Protein AF-A0A1F5HBF9-F1 (afdb_monomer)

Sequence (82 aa):
MAQPQTIKITDKITRSMEAYRKVRDEVLLHKNVDPDDEPISFLEYAKYALFNGTVQEKRDIILAFNKQLYIRNRSIVSSPSY

Organism: NCBI:txid1797737

Mean predicted aligned error: 8.14 Å

Foldseek 3Di:
DDDPQQQACDPVLVVLQVVVLVVVCVVCVVVVHHSVVPDDDSVNVLVCCCPPNDPVSVVVRVVRSVADWDADPNDIDRDPDD

Radius of gyration: 15.06 Å; Cα contacts (8 Å, |Δi|>4): 55; chains: 1; bounding box: 29×32×45 Å

Nearest PDB structures (foldseek):
  7xa3-assembly1_R  TM=3.324E-01  e=6.391E+00  Homo sapiens

Structure (mmCIF, N/CA/C/O backbone):
data_AF-A0A1F5HBF9-F1
#
_entry.id   AF-A0A1F5HBF9-F1
#
loop_
_atom_site.group_PDB
_atom_site.id
_atom_site.type_symbol
_atom_site.label_atom_id
_atom_site.label_alt_id
_atom_site.label_comp_id
_atom_site.label_asym_id
_atom_site.label_entity_id
_atom_site.label_seq_id
_atom_site.pdbx_PDB_ins_code
_atom_site.Cartn_x
_atom_site.Cartn_y
_atom_site.Cartn_z
_atom_site.occupancy
_atom_site.B_iso_or_equiv
_atom_site.auth_seq_id
_atom_site.auth_comp_id
_atom_site.auth_asym_id
_atom_site.auth_atom_id
_atom_site.pdbx_PDB_model_num
ATOM 1 N N . MET A 1 1 ? -2.048 -22.409 20.108 1.00 34.50 1 MET A N 1
ATOM 2 C CA . MET A 1 1 ? -2.994 -22.488 18.973 1.00 34.50 1 MET A CA 1
ATOM 3 C C . MET A 1 1 ? -2.913 -21.164 18.223 1.00 34.50 1 MET A C 1
ATOM 5 O O . MET A 1 1 ? -3.304 -20.148 18.780 1.00 34.50 1 MET A O 1
ATOM 9 N N . ALA A 1 2 ? -2.282 -21.129 17.046 1.00 43.72 2 ALA A N 1
ATOM 10 C CA . ALA A 1 2 ? -2.128 -19.899 16.269 1.00 43.72 2 ALA A CA 1
ATOM 11 C C . ALA A 1 2 ? -3.440 -19.615 15.521 1.00 43.72 2 ALA A C 1
ATOM 13 O O . ALA A 1 2 ? -3.807 -20.369 14.626 1.00 43.72 2 ALA A O 1
ATOM 14 N N . GLN A 1 3 ? -4.179 -18.573 15.913 1.00 47.81 3 GLN A N 1
ATOM 15 C CA . GLN A 1 3 ? -5.337 -18.117 15.139 1.00 47.81 3 GLN A CA 1
ATOM 16 C C . GLN A 1 3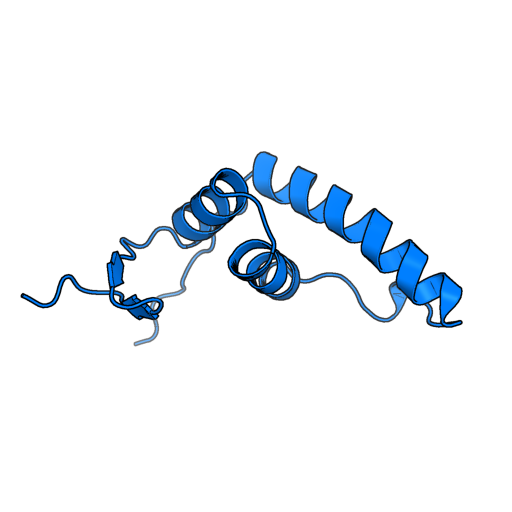 ? -4.860 -17.680 13.742 1.00 47.81 3 GLN A C 1
ATOM 18 O O . GLN A 1 3 ? -3.949 -16.847 13.673 1.00 47.81 3 GLN A O 1
ATOM 23 N N . PRO A 1 4 ? -5.451 -18.187 12.644 1.00 49.94 4 PRO A N 1
ATOM 24 C CA . PRO A 1 4 ? -5.146 -17.709 11.301 1.00 49.94 4 PRO A CA 1
ATOM 25 C C . PRO A 1 4 ? -5.544 -16.232 11.208 1.00 49.94 4 PRO A C 1
ATOM 27 O O . PRO A 1 4 ? -6.723 -15.878 11.166 1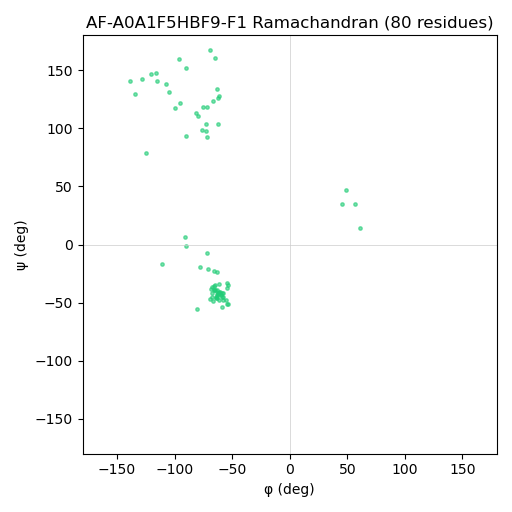.00 49.94 4 PRO A O 1
ATOM 30 N N . GLN A 1 5 ? -4.546 -15.348 11.248 1.00 60.09 5 GLN A N 1
ATOM 31 C CA . GLN A 1 5 ? -4.752 -13.907 11.139 1.00 60.09 5 GLN A CA 1
ATOM 32 C C . GLN A 1 5 ? -5.126 -13.601 9.691 1.00 60.09 5 GLN A C 1
ATOM 34 O O . GLN A 1 5 ? -4.263 -13.452 8.831 1.00 60.09 5 GLN A O 1
ATOM 39 N N . THR A 1 6 ? -6.427 -13.582 9.411 1.00 67.44 6 THR A N 1
ATOM 40 C CA . THR A 1 6 ? -6.937 -13.333 8.063 1.00 67.44 6 THR A CA 1
ATOM 41 C C . THR A 1 6 ? -6.811 -11.838 7.786 1.00 67.44 6 THR A C 1
ATOM 43 O O . THR A 1 6 ? -7.626 -11.045 8.259 1.00 67.44 6 THR A O 1
ATOM 46 N N . ILE A 1 7 ? -5.750 -11.446 7.079 1.00 77.50 7 ILE A N 1
ATOM 47 C CA . ILE A 1 7 ? -5.556 -10.071 6.611 1.00 77.50 7 ILE A CA 1
ATOM 48 C C . ILE A 1 7 ? -6.646 -9.781 5.580 1.00 77.50 7 ILE A C 1
ATOM 50 O O . ILE A 1 7 ? -6.773 -10.493 4.583 1.00 77.50 7 ILE A O 1
ATOM 54 N N . LYS A 1 8 ? -7.438 -8.734 5.812 1.00 84.50 8 LYS A N 1
ATOM 55 C CA . LYS A 1 8 ? -8.464 -8.284 4.869 1.00 84.50 8 LYS A CA 1
ATOM 56 C C . LYS A 1 8 ? -7.863 -7.259 3.917 1.00 84.50 8 LYS A C 1
ATOM 58 O O . LYS A 1 8 ? -7.837 -6.066 4.214 1.00 84.50 8 LYS A O 1
ATOM 63 N N . ILE A 1 9 ? -7.382 -7.733 2.772 1.00 85.31 9 ILE A N 1
ATOM 64 C CA . ILE A 1 9 ? -6.941 -6.861 1.682 1.00 85.31 9 ILE A CA 1
ATOM 65 C C . ILE A 1 9 ? -8.190 -6.305 0.993 1.00 85.31 9 ILE A C 1
ATOM 67 O O . ILE A 1 9 ? -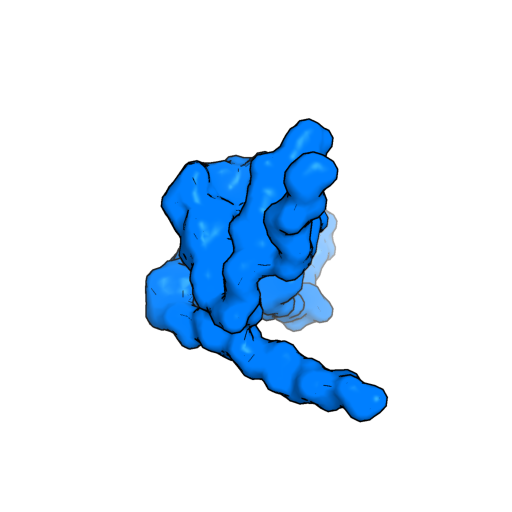9.022 -7.058 0.496 1.00 85.31 9 ILE A O 1
ATOM 71 N N . THR A 1 10 ? -8.346 -4.984 1.024 1.00 88.25 10 THR A N 1
ATOM 72 C CA . THR A 1 10 ? -9.453 -4.272 0.369 1.00 88.25 10 THR A CA 1
ATOM 73 C C . THR A 1 10 ? -9.018 -3.764 -1.002 1.00 88.25 10 THR A C 1
ATOM 75 O O . THR A 1 10 ? -7.829 -3.533 -1.212 1.00 88.25 10 THR A O 1
ATOM 78 N N . ASP A 1 11 ? -9.963 -3.477 -1.902 1.00 91.25 11 ASP A N 1
ATOM 79 C CA . ASP A 1 11 ? -9.661 -2.896 -3.224 1.00 91.25 11 ASP A CA 1
ATOM 80 C C . ASP A 1 11 ? -8.832 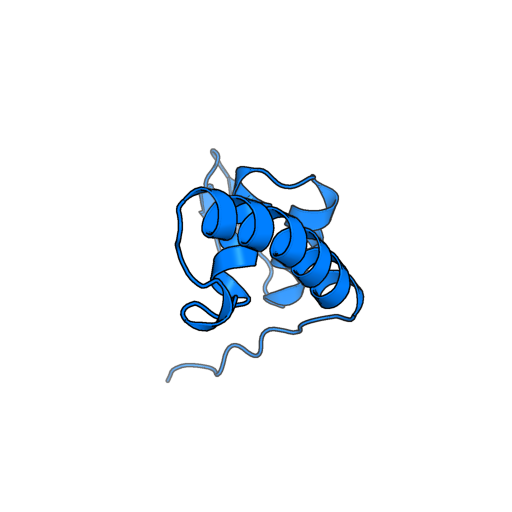-1.612 -3.133 1.00 91.25 11 ASP A C 1
ATOM 82 O O . ASP A 1 11 ? -7.991 -1.326 -3.983 1.00 91.25 11 ASP A O 1
ATOM 86 N N . LYS A 1 12 ? -9.051 -0.832 -2.070 1.00 89.81 12 LYS A N 1
ATOM 87 C CA . LYS A 1 12 ? -8.283 0.380 -1.802 1.00 89.81 12 LYS A CA 1
ATOM 88 C C . LYS A 1 12 ? -6.810 0.062 -1.539 1.00 89.81 12 LYS A C 1
ATOM 90 O O . LYS A 1 12 ? -5.944 0.705 -2.120 1.00 89.81 12 LYS A O 1
ATOM 95 N N . ILE A 1 13 ? -6.540 -0.948 -0.710 1.00 90.31 13 ILE A N 1
ATOM 96 C CA . ILE A 1 13 ? -5.178 -1.416 -0.422 1.00 90.31 13 ILE A CA 1
ATOM 97 C C . ILE A 1 13 ? -4.536 -1.964 -1.694 1.00 90.31 13 ILE A C 1
ATOM 99 O O . ILE A 1 13 ? -3.390 -1.629 -1.967 1.00 90.31 13 ILE A O 1
ATOM 103 N N . THR A 1 14 ? -5.272 -2.733 -2.499 1.00 92.06 14 THR A N 1
ATOM 104 C CA . THR A 1 14 ? -4.782 -3.257 -3.782 1.00 92.06 14 THR A CA 1
ATOM 105 C C . THR A 1 14 ? -4.341 -2.129 -4.715 1.00 92.06 14 THR A C 1
ATOM 107 O O . THR A 1 14 ? -3.224 -2.153 -5.221 1.00 92.06 14 THR A O 1
ATOM 110 N N . ARG A 1 15 ? -5.159 -1.082 -4.876 1.00 93.75 15 ARG A N 1
ATOM 111 C CA . ARG A 1 15 ? -4.807 0.079 -5.714 1.00 93.75 15 ARG A CA 1
ATOM 112 C C . ARG A 1 15 ? -3.576 0.822 -5.197 1.00 93.75 15 ARG A C 1
ATOM 114 O O . ARG A 1 15 ? -2.721 1.219 -5.985 1.00 93.75 15 ARG A O 1
ATOM 121 N N . SER A 1 16 ? -3.466 1.009 -3.883 1.00 92.62 16 SER A N 1
ATOM 122 C CA . SER A 1 16 ? -2.282 1.641 -3.295 1.00 92.62 16 SER A CA 1
ATOM 123 C C . SER A 1 16 ? -1.030 0.767 -3.434 1.00 92.62 16 SER A C 1
ATOM 125 O O . SER A 1 16 ? 0.049 1.292 -3.703 1.00 92.62 16 SER A O 1
ATOM 127 N N . MET A 1 17 ? -1.170 -0.557 -3.326 1.00 94.00 17 MET A N 1
ATOM 128 C CA . MET A 1 17 ? -0.094 -1.513 -3.601 1.00 94.00 17 MET A CA 1
ATOM 129 C C . MET A 1 17 ? 0.364 -1.449 -5.058 1.00 94.00 17 MET A C 1
ATOM 131 O O . MET A 1 17 ? 1.564 -1.457 -5.308 1.00 94.00 17 MET A O 1
ATOM 135 N N . GLU A 1 18 ? -0.557 -1.344 -6.015 1.00 93.88 18 GLU A N 1
ATOM 136 C CA . GLU A 1 18 ? -0.223 -1.189 -7.436 1.00 93.88 18 GLU A CA 1
ATOM 137 C C . GLU A 1 18 ? 0.499 0.133 -7.721 1.00 93.88 18 GLU A C 1
ATOM 139 O O . GLU A 1 18 ? 1.446 0.165 -8.506 1.00 93.88 18 GLU A O 1
ATOM 144 N N . ALA A 1 19 ? 0.087 1.227 -7.075 1.00 92.94 19 ALA A N 1
ATOM 145 C CA . ALA A 1 19 ? 0.774 2.510 -7.198 1.00 92.94 19 ALA A CA 1
ATOM 146 C C . ALA A 1 19 ? 2.207 2.434 -6.646 1.00 92.94 19 ALA A C 1
ATOM 148 O O . ALA A 1 19 ? 3.147 2.872 -7.308 1.00 92.94 19 ALA A O 1
ATOM 149 N N . TYR A 1 20 ? 2.378 1.821 -5.471 1.00 93.50 20 TYR A N 1
ATOM 150 C CA . TYR A 1 20 ? 3.693 1.553 -4.892 1.00 93.50 20 TYR A CA 1
ATOM 151 C C . TYR A 1 20 ? 4.541 0.649 -5.799 1.00 93.50 20 TYR A C 1
ATOM 153 O O . TYR A 1 20 ? 5.716 0.945 -6.022 1.00 93.50 20 TYR A O 1
ATOM 161 N N . ARG A 1 21 ? 3.934 -0.396 -6.383 1.00 93.88 21 ARG A N 1
ATOM 162 C CA . ARG A 1 21 ? 4.587 -1.314 -7.322 1.00 93.88 21 ARG A CA 1
ATOM 163 C C . ARG A 1 21 ? 5.228 -0.581 -8.484 1.00 93.88 21 ARG A C 1
ATOM 165 O O . ARG A 1 21 ? 6.410 -0.769 -8.723 1.00 93.88 21 ARG A O 1
ATOM 172 N N . LYS A 1 22 ? 4.478 0.290 -9.160 1.00 94.00 22 LYS A N 1
ATOM 173 C CA . LYS A 1 22 ? 4.981 1.024 -10.332 1.00 94.00 22 LYS A CA 1
ATOM 174 C C . LYS A 1 22 ? 6.253 1.809 -10.015 1.00 94.00 22 LYS A C 1
ATOM 176 O O . LYS A 1 22 ? 7.240 1.689 -10.728 1.00 94.00 22 LYS A O 1
ATOM 181 N N . VAL A 1 23 ? 6.248 2.548 -8.905 1.00 92.75 23 VAL A N 1
ATOM 182 C CA . VAL A 1 23 ? 7.407 3.352 -8.488 1.00 92.75 23 VAL A CA 1
ATOM 183 C C . VAL A 1 23 ? 8.589 2.463 -8.093 1.00 92.75 23 VAL A C 1
ATOM 185 O O . VAL A 1 23 ? 9.730 2.758 -8.438 1.00 92.75 23 VAL A O 1
ATOM 188 N N . ARG A 1 24 ? 8.339 1.364 -7.372 1.00 92.62 24 ARG A N 1
ATOM 189 C CA . ARG A 1 24 ? 9.390 0.414 -6.984 1.00 92.62 24 ARG A CA 1
ATOM 190 C C . ARG A 1 24 ? 10.029 -0.238 -8.210 1.00 92.62 24 ARG A C 1
ATOM 192 O O . ARG A 1 24 ? 11.253 -0.307 -8.281 1.00 92.62 24 ARG A O 1
ATOM 199 N N . ASP A 1 25 ? 9.213 -0.686 -9.156 1.00 94.44 25 ASP A N 1
ATOM 200 C CA . ASP A 1 25 ? 9.663 -1.396 -10.350 1.00 94.44 25 ASP A CA 1
ATOM 201 C C . ASP A 1 25 ? 10.520 -0.468 -11.234 1.00 94.44 25 ASP A C 1
ATOM 203 O O . ASP A 1 25 ? 11.588 -0.873 -11.685 1.00 94.44 25 ASP A O 1
ATOM 207 N N . GLU A 1 26 ? 10.158 0.815 -11.370 1.00 94.12 26 GLU A N 1
ATOM 208 C CA . GLU A 1 26 ? 11.008 1.825 -12.029 1.00 94.12 26 GLU A CA 1
ATOM 209 C C . GLU A 1 26 ? 12.385 1.976 -11.351 1.00 94.12 26 GLU A C 1
ATOM 211 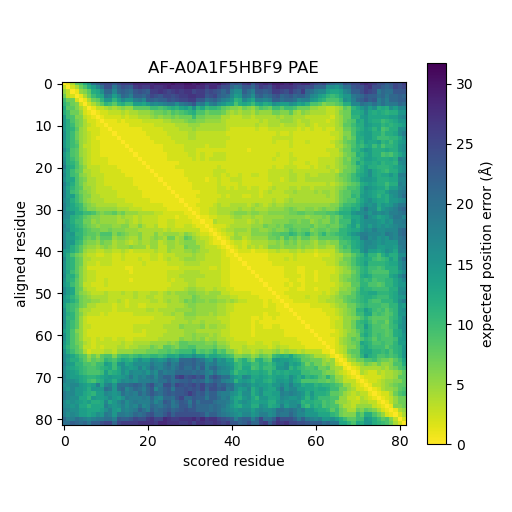O O . GLU A 1 26 ? 13.416 2.064 -12.024 1.00 94.12 26 GLU A O 1
ATOM 216 N N . VAL A 1 27 ? 12.427 1.967 -10.014 1.00 92.88 27 VAL A N 1
ATOM 217 C CA . VAL A 1 27 ? 13.682 2.054 -9.246 1.00 92.88 27 VAL A CA 1
ATOM 218 C C . VAL A 1 27 ? 14.540 0.796 -9.409 1.00 92.88 27 VAL A C 1
ATOM 220 O O . VAL A 1 27 ? 15.766 0.908 -9.471 1.00 92.88 27 VAL A O 1
ATOM 223 N N . LEU A 1 28 ? 13.927 -0.390 -9.464 1.00 92.00 28 LEU A N 1
ATOM 224 C CA . LEU A 1 28 ? 14.631 -1.660 -9.677 1.00 92.00 28 LEU A CA 1
ATOM 225 C C . LEU A 1 28 ? 15.219 -1.737 -11.088 1.00 92.00 28 LEU A C 1
ATOM 227 O O . LEU A 1 28 ? 16.411 -2.017 -11.233 1.00 92.00 28 LEU A O 1
ATOM 231 N N . LEU A 1 29 ? 14.439 -1.354 -12.103 1.00 93.31 29 LEU A N 1
ATOM 232 C CA . LEU A 1 29 ? 14.905 -1.282 -13.489 1.00 93.31 29 LEU A CA 1
ATOM 233 C C . LEU A 1 29 ? 16.108 -0.345 -13.634 1.00 93.31 29 LEU A C 1
ATOM 235 O O . LEU A 1 29 ? 17.089 -0.697 -14.285 1.00 93.31 29 LEU A O 1
ATOM 239 N N . HIS A 1 30 ? 16.096 0.814 -12.966 1.00 94.00 30 HIS A N 1
ATOM 240 C CA . HIS A 1 30 ? 17.240 1.735 -12.982 1.00 94.00 30 HIS A CA 1
ATOM 241 C C . HIS A 1 30 ? 18.515 1.133 -12.365 1.00 94.00 30 HIS A C 1
ATOM 243 O O . HIS A 1 30 ? 19.629 1.549 -12.684 1.00 94.00 30 HIS A O 1
ATOM 249 N N . LYS A 1 31 ? 18.367 0.139 -11.486 1.00 93.00 31 LYS A N 1
ATOM 250 C CA . LYS A 1 31 ? 19.474 -0.608 -10.876 1.00 93.00 31 LYS A CA 1
ATOM 251 C C . LYS A 1 31 ? 19.861 -1.862 -11.667 1.00 93.00 31 LYS A C 1
ATOM 253 O O . LYS A 1 31 ? 20.708 -2.611 -11.187 1.00 93.00 31 LYS A O 1
ATOM 258 N N . ASN A 1 32 ? 19.286 -2.078 -12.854 1.00 91.69 32 ASN A N 1
ATOM 259 C CA . ASN A 1 32 ? 19.409 -3.312 -13.639 1.00 91.69 32 ASN A CA 1
ATOM 260 C C . ASN A 1 32 ? 18.967 -4.568 -12.863 1.00 91.69 32 ASN A C 1
ATOM 262 O O . ASN A 1 32 ? 19.562 -5.632 -13.016 1.00 91.69 32 ASN A O 1
ATOM 266 N N . VAL A 1 33 ? 17.948 -4.435 -12.011 1.00 90.75 33 VAL A N 1
ATOM 267 C CA . VAL A 1 33 ? 17.295 -5.557 -11.324 1.00 90.75 33 VAL A CA 1
ATOM 268 C C . VAL A 1 33 ? 15.950 -5.808 -11.995 1.00 90.75 33 VAL A C 1
ATOM 270 O O . VAL A 1 33 ? 15.195 -4.856 -12.204 1.00 90.75 33 VAL A O 1
ATOM 273 N N . ASP A 1 34 ? 15.657 -7.065 -12.332 1.00 89.94 34 ASP A N 1
ATOM 274 C CA . ASP A 1 34 ? 14.363 -7.457 -12.893 1.00 89.94 34 ASP A CA 1
ATOM 275 C C . ASP A 1 34 ? 13.278 -7.395 -11.796 1.00 89.94 34 ASP A C 1
ATOM 277 O O . ASP A 1 34 ? 13.385 -8.099 -10.788 1.00 89.94 34 ASP A O 1
ATOM 281 N N . PRO A 1 35 ? 12.242 -6.548 -11.933 1.00 86.75 35 PRO A N 1
ATOM 282 C CA . PRO A 1 35 ? 11.177 -6.450 -10.940 1.00 86.75 35 PRO A CA 1
ATOM 283 C C . PRO A 1 35 ? 10.322 -7.716 -10.816 1.00 86.75 35 PRO A C 1
ATOM 285 O O . PRO A 1 35 ? 9.677 -7.902 -9.778 1.00 86.75 35 PRO A O 1
ATOM 288 N N . ASP A 1 36 ? 10.285 -8.562 -11.850 1.00 88.56 36 ASP A N 1
ATOM 289 C CA . ASP A 1 36 ? 9.475 -9.783 -11.858 1.00 88.56 36 ASP A CA 1
ATOM 290 C C . ASP A 1 36 ? 10.117 -10.918 -11.038 1.00 88.56 36 ASP A C 1
ATOM 292 O O . ASP A 1 36 ? 9.401 -11.804 -10.561 1.00 88.56 36 ASP A O 1
ATOM 296 N N . ASP A 1 37 ? 11.426 -10.841 -10.768 1.00 86.94 37 ASP A N 1
ATOM 297 C CA . ASP A 1 37 ? 12.123 -11.746 -9.843 1.00 86.94 37 ASP A CA 1
ATOM 298 C C . ASP A 1 37 ? 11.734 -11.493 -8.369 1.00 86.94 37 ASP A C 1
ATOM 300 O O . ASP A 1 37 ? 11.858 -12.384 -7.522 1.00 86.94 37 ASP A O 1
ATOM 304 N N . GLU A 1 38 ? 11.211 -10.302 -8.046 1.00 80.88 38 GLU A N 1
ATOM 305 C CA . GLU A 1 38 ? 10.805 -9.903 -6.691 1.00 80.88 38 GLU A CA 1
ATOM 306 C C . GLU A 1 38 ? 9.337 -9.427 -6.638 1.00 80.88 38 GLU A C 1
ATOM 308 O O . GLU A 1 38 ? 9.055 -8.221 -6.554 1.00 80.88 38 GLU A O 1
ATOM 313 N N . PRO A 1 39 ? 8.350 -10.345 -6.633 1.00 82.81 39 PRO A N 1
ATOM 314 C CA . PRO A 1 39 ? 6.943 -9.968 -6.550 1.00 82.81 39 PRO A CA 1
ATOM 315 C C . PRO A 1 39 ? 6.626 -9.265 -5.223 1.00 82.81 39 PRO A C 1
ATOM 317 O O . PRO A 1 39 ? 6.976 -9.740 -4.141 1.00 82.81 39 PRO A O 1
ATOM 320 N N . ILE A 1 40 ? 5.894 -8.145 -5.288 1.00 85.88 40 ILE A N 1
ATOM 321 C CA . ILE A 1 40 ? 5.475 -7.413 -4.083 1.00 85.88 40 ILE A CA 1
ATOM 322 C C . ILE A 1 40 ? 4.567 -8.269 -3.216 1.00 85.88 40 ILE A C 1
ATOM 324 O O . ILE A 1 40 ? 3.481 -8.687 -3.623 1.00 85.88 40 ILE A O 1
ATOM 328 N N . SER A 1 41 ? 4.960 -8.401 -1.953 1.00 88.88 41 SER A N 1
ATOM 329 C CA . SER A 1 41 ? 4.082 -8.895 -0.900 1.00 88.88 41 SER A CA 1
ATOM 330 C C . SER A 1 41 ? 3.323 -7.753 -0.215 1.00 88.88 41 SER A C 1
ATOM 332 O O . SER A 1 41 ? 3.819 -6.632 -0.078 1.00 88.88 41 SER A O 1
ATOM 334 N N . PHE A 1 42 ? 2.132 -8.050 0.318 1.00 87.88 42 PHE A N 1
ATOM 335 C CA . PHE A 1 42 ? 1.396 -7.105 1.170 1.00 87.88 42 PHE A CA 1
ATOM 336 C C . PHE A 1 42 ? 2.244 -6.608 2.349 1.00 87.88 42 PHE A C 1
ATOM 338 O O . PHE A 1 42 ? 2.161 -5.440 2.712 1.00 87.88 42 PHE A O 1
ATOM 345 N N . LEU A 1 43 ? 3.075 -7.470 2.944 1.00 87.56 43 LEU A N 1
ATOM 346 C CA . LEU A 1 43 ? 3.909 -7.108 4.094 1.00 87.56 43 LEU A CA 1
ATOM 347 C C . LEU A 1 43 ? 4.975 -6.066 3.745 1.00 87.56 43 LEU A C 1
ATOM 349 O O . LEU A 1 43 ? 5.279 -5.206 4.570 1.00 87.56 43 LEU A O 1
ATOM 353 N N . GLU A 1 44 ? 5.541 -6.134 2.545 1.00 89.12 44 GLU A N 1
ATOM 354 C CA . GLU A 1 44 ? 6.521 -5.164 2.057 1.00 89.12 44 GLU A CA 1
ATOM 355 C C . GLU A 1 44 ? 5.882 -3.790 1.858 1.00 89.12 44 GLU A C 1
ATOM 357 O O . GLU A 1 44 ? 6.351 -2.798 2.426 1.00 89.12 44 GLU A O 1
ATOM 362 N N . TYR A 1 45 ? 4.731 -3.756 1.179 1.00 91.94 45 TYR A N 1
ATOM 363 C CA . TYR A 1 45 ? 3.933 -2.539 1.063 1.00 91.94 45 TYR A CA 1
ATOM 364 C C . TYR A 1 45 ? 3.509 -2.003 2.438 1.00 91.94 45 TYR A C 1
ATOM 366 O O . TYR A 1 45 ? 3.653 -0.813 2.710 1.00 91.94 45 TYR A O 1
ATOM 374 N N . ALA A 1 46 ? 3.040 -2.867 3.341 1.00 90.31 46 ALA A N 1
ATOM 375 C CA . ALA A 1 46 ? 2.605 -2.471 4.676 1.00 90.31 46 ALA A CA 1
ATOM 376 C C . ALA A 1 46 ? 3.746 -1.837 5.482 1.00 90.31 46 ALA A C 1
ATOM 378 O O . ALA A 1 46 ? 3.526 -0.826 6.149 1.00 90.31 46 ALA A O 1
ATOM 379 N N . LYS A 1 47 ? 4.972 -2.373 5.394 1.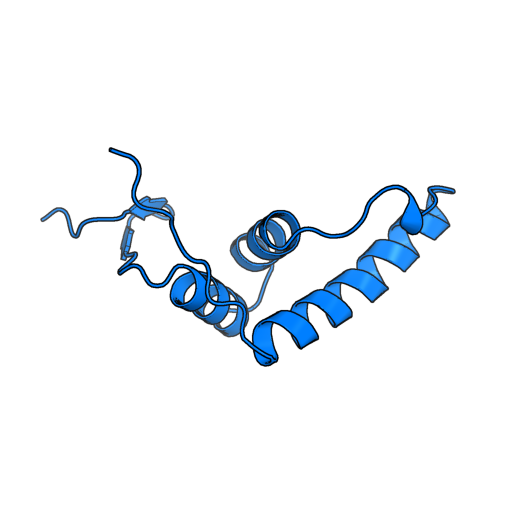00 90.62 47 LYS A N 1
ATOM 380 C CA . LYS A 1 47 ? 6.157 -1.743 5.997 1.00 90.62 47 LYS A CA 1
ATOM 381 C C . LYS A 1 47 ? 6.360 -0.343 5.425 1.00 90.62 47 LYS A C 1
ATOM 383 O O . LYS A 1 47 ? 6.413 0.615 6.194 1.00 90.62 47 LYS A O 1
ATOM 388 N N . TYR A 1 48 ? 6.416 -0.209 4.100 1.00 93.06 48 TYR A N 1
ATOM 389 C CA . TYR A 1 48 ? 6.560 1.094 3.449 1.00 93.06 48 TYR A CA 1
ATOM 390 C C . TYR A 1 48 ? 5.481 2.088 3.909 1.00 93.06 48 TYR A C 1
ATOM 392 O O . TYR A 1 48 ? 5.814 3.181 4.370 1.00 93.06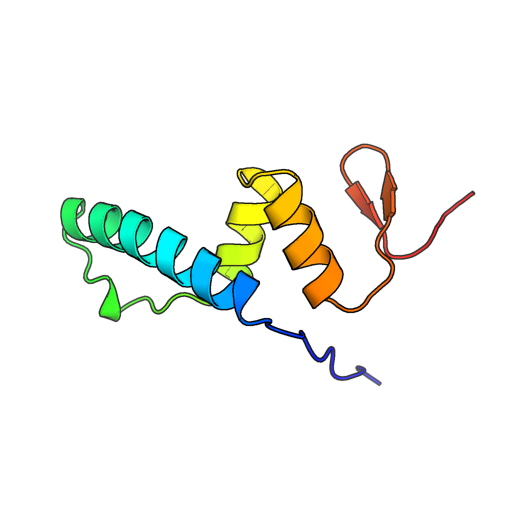 48 TYR A O 1
ATOM 400 N N . ALA A 1 49 ? 4.208 1.695 3.855 1.00 91.06 49 ALA A N 1
ATOM 401 C CA . ALA A 1 49 ? 3.077 2.544 4.206 1.00 91.06 49 ALA A CA 1
ATOM 402 C C . ALA A 1 49 ? 3.104 2.969 5.685 1.00 9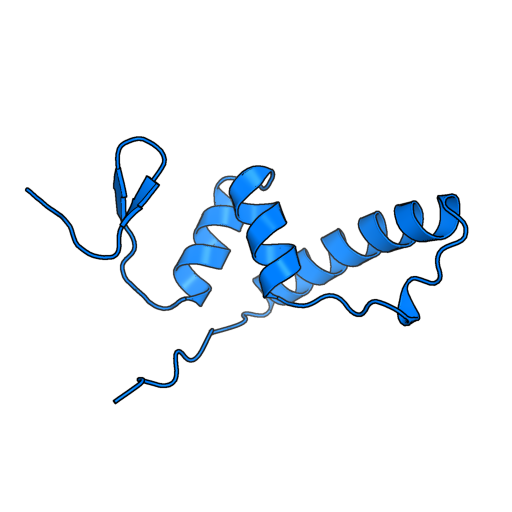1.06 49 ALA A C 1
ATOM 404 O O . ALA A 1 49 ? 2.829 4.125 6.007 1.00 91.06 49 ALA A O 1
ATOM 405 N N . LEU A 1 50 ? 3.494 2.073 6.598 1.00 89.06 50 LEU A N 1
ATOM 406 C CA . LEU A 1 50 ? 3.610 2.386 8.026 1.00 89.06 50 LEU A CA 1
ATOM 407 C C . LEU A 1 50 ? 4.719 3.405 8.321 1.00 89.06 50 LEU A C 1
ATOM 409 O O . LEU A 1 50 ? 4.515 4.304 9.148 1.00 89.06 50 LEU A O 1
ATOM 413 N N . PHE A 1 51 ? 5.861 3.311 7.637 1.00 89.25 51 PHE A N 1
ATOM 414 C CA . PHE A 1 51 ? 6.975 4.245 7.827 1.00 89.25 51 PHE A CA 1
ATOM 415 C C . PHE A 1 51 ? 6.758 5.562 7.073 1.00 89.25 51 PHE A C 1
ATOM 417 O O . PHE A 1 51 ? 6.725 6.625 7.696 1.00 89.25 51 PHE A O 1
ATOM 424 N N . ASN A 1 52 ? 6.528 5.486 5.764 1.00 90.06 52 ASN A N 1
ATOM 425 C CA . ASN A 1 52 ? 6.587 6.620 4.838 1.00 90.06 52 ASN A CA 1
ATOM 426 C C . ASN A 1 52 ? 5.224 7.043 4.277 1.00 90.06 52 ASN A C 1
ATOM 428 O O . ASN A 1 52 ? 5.106 8.141 3.742 1.00 90.06 52 ASN A O 1
ATOM 432 N N . GLY A 1 53 ? 4.207 6.187 4.384 1.00 86.88 53 GLY A N 1
ATOM 433 C CA . GLY A 1 53 ? 2.884 6.451 3.827 1.00 86.88 53 GLY A CA 1
ATOM 434 C C . GLY A 1 53 ? 2.132 7.571 4.542 1.00 86.88 53 GLY A C 1
ATOM 435 O O . GLY A 1 53 ? 2.471 8.018 5.644 1.00 86.88 53 GLY A O 1
ATOM 436 N N . THR A 1 54 ? 1.053 8.006 3.912 1.00 90.31 54 THR A N 1
ATOM 437 C CA . THR A 1 54 ? 0.109 8.976 4.466 1.00 90.31 54 THR A CA 1
ATOM 438 C C . THR A 1 54 ? -0.607 8.424 5.701 1.00 90.31 54 THR A C 1
ATOM 440 O O . THR A 1 54 ? -0.723 7.216 5.905 1.00 90.31 54 THR A O 1
ATOM 443 N N . VAL A 1 55 ? -1.177 9.311 6.524 1.00 88.38 55 VAL A N 1
ATOM 444 C CA . VAL A 1 55 ? -2.017 8.906 7.671 1.00 88.38 55 VAL A CA 1
ATOM 445 C C . VAL A 1 55 ? -3.149 7.968 7.236 1.00 88.38 55 VAL A C 1
ATOM 447 O O . VAL A 1 55 ? -3.512 7.056 7.978 1.00 88.38 55 VAL A O 1
ATOM 450 N N . GLN A 1 56 ? -3.693 8.171 6.034 1.00 89.06 56 GLN A N 1
ATOM 451 C CA . GLN A 1 56 ? -4.759 7.333 5.509 1.00 89.06 56 GLN A CA 1
ATOM 452 C C . GLN A 1 56 ? -4.270 5.921 5.175 1.00 89.06 56 GLN A C 1
ATOM 454 O O . GLN A 1 56 ? -4.904 4.962 5.603 1.00 89.06 56 GLN A O 1
ATOM 459 N N . GLU A 1 57 ? -3.136 5.782 4.490 1.00 88.81 57 GLU A N 1
ATOM 460 C CA . GLU A 1 57 ? -2.557 4.467 4.181 1.00 88.81 57 GLU A CA 1
ATOM 461 C C . GLU A 1 57 ? -2.202 3.703 5.458 1.00 88.81 57 GLU A C 1
ATOM 463 O O . GLU A 1 57 ? -2.514 2.521 5.584 1.00 88.81 57 GLU A O 1
ATOM 468 N N . LYS A 1 58 ? -1.648 4.391 6.465 1.00 90.00 58 LYS A N 1
ATOM 469 C CA . LYS A 1 58 ? -1.378 3.789 7.781 1.00 90.00 58 LYS A CA 1
ATOM 470 C C . LYS A 1 58 ? -2.650 3.234 8.420 1.00 90.00 58 LYS A C 1
ATOM 472 O O . LYS A 1 58 ? -2.641 2.118 8.937 1.00 90.00 58 LYS A O 1
ATOM 477 N N . ARG A 1 59 ? -3.750 3.994 8.377 1.00 87.69 59 ARG A N 1
ATOM 478 C CA . ARG A 1 59 ? -5.056 3.536 8.879 1.00 87.69 59 ARG A CA 1
ATOM 479 C C . ARG A 1 59 ? -5.576 2.342 8.093 1.00 87.69 59 ARG A C 1
ATOM 481 O O . ARG A 1 59 ? -6.035 1.390 8.713 1.00 87.69 59 ARG A O 1
ATOM 488 N N . ASP A 1 60 ? -5.484 2.374 6.768 1.00 89.06 60 ASP A N 1
ATOM 489 C CA . ASP A 1 60 ? -5.967 1.288 5.913 1.00 89.06 60 ASP A CA 1
ATOM 490 C C . ASP A 1 60 ? -5.213 -0.021 6.210 1.00 89.06 60 ASP A C 1
ATOM 492 O O . ASP A 1 60 ? -5.845 -1.065 6.367 1.00 89.06 60 ASP A O 1
ATOM 496 N N . ILE A 1 61 ? -3.889 0.039 6.404 1.00 89.00 61 ILE A N 1
ATOM 497 C CA . ILE A 1 61 ? -3.078 -1.110 6.836 1.00 89.00 61 ILE A CA 1
ATOM 498 C C . ILE A 1 61 ? -3.519 -1.624 8.211 1.00 89.00 61 ILE A C 1
ATOM 500 O O . ILE A 1 61 ? -3.722 -2.825 8.376 1.00 89.00 61 ILE A O 1
ATOM 504 N 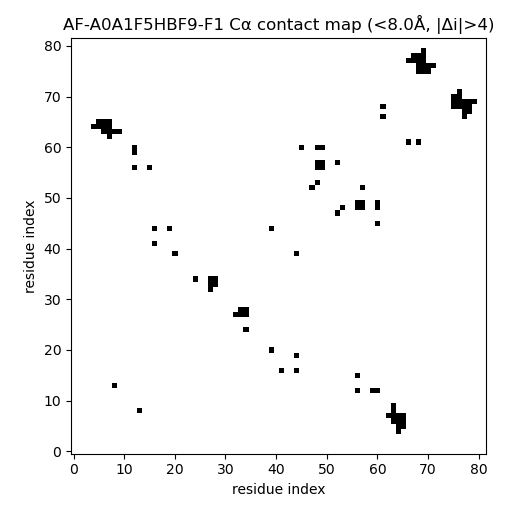N . ILE A 1 62 ? -3.705 -0.741 9.197 1.00 85.75 62 ILE A N 1
ATOM 505 C CA . ILE A 1 62 ? -4.155 -1.133 10.545 1.00 85.75 62 ILE A CA 1
ATOM 506 C C . ILE A 1 62 ? -5.525 -1.826 10.489 1.00 85.75 62 ILE A C 1
ATOM 508 O O . ILE A 1 62 ? -5.718 -2.862 11.126 1.00 85.75 62 ILE A O 1
ATOM 512 N N . LEU A 1 63 ? -6.458 -1.293 9.695 1.00 85.25 63 LEU A N 1
ATOM 513 C CA . LEU A 1 63 ? -7.781 -1.888 9.492 1.00 85.25 63 LEU A CA 1
ATOM 514 C C . LEU A 1 63 ? -7.696 -3.252 8.791 1.00 85.25 63 LEU A C 1
ATOM 516 O O . LEU A 1 63 ? -8.453 -4.159 9.139 1.00 85.25 63 LEU A O 1
ATOM 520 N N . ALA A 1 64 ? -6.749 -3.431 7.865 1.00 85.69 64 ALA A N 1
ATOM 521 C CA . ALA A 1 64 ? -6.520 -4.699 7.169 1.00 85.69 64 ALA A CA 1
ATOM 522 C C . ALA A 1 64 ? -6.141 -5.840 8.121 1.00 85.69 64 ALA A C 1
ATOM 524 O O . ALA A 1 64 ? -6.537 -6.986 7.905 1.00 85.69 64 ALA A O 1
ATOM 525 N N . PHE A 1 65 ? -5.415 -5.534 9.201 1.00 78.50 65 PHE A N 1
ATOM 526 C CA . PHE A 1 65 ? -5.062 -6.516 10.231 1.00 78.50 65 PHE A CA 1
ATOM 527 C C . PHE A 1 65 ? -6.253 -6.941 11.103 1.00 78.50 65 PHE A C 1
ATOM 529 O O . PHE A 1 65 ? -6.105 -7.867 11.902 1.00 78.50 65 PHE A O 1
ATOM 536 N N . ASN A 1 66 ? -7.422 -6.296 10.953 1.00 72.56 66 ASN A N 1
ATOM 537 C CA . ASN A 1 66 ? -8.673 -6.598 11.660 1.00 72.56 66 ASN A CA 1
ATOM 538 C C . ASN A 1 66 ? -8.471 -6.819 13.174 1.00 72.56 66 ASN A C 1
ATOM 540 O O . ASN A 1 66 ? -9.118 -7.661 13.799 1.00 72.56 66 ASN A O 1
ATOM 544 N N . LYS A 1 67 ? -7.525 -6.074 13.752 1.00 69.44 67 LYS A N 1
ATOM 545 C CA . LYS A 1 67 ? -7.169 -6.078 15.169 1.00 69.44 67 LYS A CA 1
ATOM 546 C C . LYS A 1 67 ? -7.184 -4.651 15.677 1.00 69.44 67 LYS A C 1
ATOM 548 O O . LYS A 1 67 ? -6.753 -3.728 14.989 1.00 69.44 67 LYS A O 1
ATOM 553 N N . GLN A 1 68 ? -7.650 -4.484 16.907 1.00 64.81 68 GLN A N 1
ATOM 554 C CA . GLN A 1 68 ? -7.558 -3.214 17.606 1.00 64.81 68 GLN A CA 1
ATOM 555 C C . GLN A 1 68 ? -6.092 -3.005 18.005 1.00 64.81 68 GLN A C 1
ATOM 557 O O . GLN A 1 68 ? -5.570 -3.685 18.886 1.00 64.81 68 GLN A O 1
ATOM 562 N N . LEU A 1 69 ? -5.406 -2.130 17.272 1.00 68.31 69 LEU A N 1
ATOM 563 C CA . LEU A 1 69 ? -4.017 -1.759 17.517 1.00 68.31 69 LEU A CA 1
ATOM 564 C C . LEU A 1 69 ? -3.980 -0.341 18.083 1.00 68.31 69 LEU A C 1
ATOM 566 O O . LEU A 1 69 ? -4.693 0.545 17.610 1.00 68.31 69 LEU A O 1
ATOM 570 N N . TYR A 1 70 ? -3.135 -0.125 19.083 1.00 66.88 70 TYR A N 1
ATOM 571 C CA . TYR A 1 70 ? -2.988 1.153 19.771 1.00 66.88 70 TYR A CA 1
ATOM 572 C C . TYR A 1 70 ? -1.581 1.701 19.526 1.00 66.88 70 TYR A C 1
ATOM 574 O O . TYR A 1 70 ? -0.609 0.947 19.516 1.00 66.88 70 TYR A O 1
ATOM 582 N N . ILE A 1 71 ? -1.459 3.015 19.331 1.00 65.56 71 ILE A N 1
ATOM 583 C CA . ILE A 1 71 ? -0.162 3.688 19.177 1.00 65.56 71 ILE A CA 1
ATOM 584 C C . ILE A 1 71 ? 0.204 4.327 20.518 1.00 65.56 71 ILE A C 1
ATOM 586 O O . ILE A 1 71 ? -0.497 5.225 20.983 1.00 65.56 71 ILE A O 1
ATOM 590 N N . ARG A 1 72 ? 1.315 3.895 21.127 1.00 67.12 72 ARG A N 1
ATOM 591 C CA . ARG A 1 72 ? 1.869 4.465 22.369 1.00 67.12 72 ARG A CA 1
ATOM 592 C C . ARG A 1 72 ? 3.372 4.663 22.212 1.00 67.12 72 ARG A C 1
ATOM 594 O O . ARG A 1 72 ? 4.066 3.737 21.816 1.00 67.12 72 ARG A O 1
ATOM 601 N N . ASN A 1 73 ? 3.890 5.853 22.526 1.00 66.50 73 ASN A N 1
ATOM 602 C CA . ASN A 1 73 ? 5.332 6.156 22.487 1.00 66.50 73 ASN A CA 1
ATOM 603 C C . ASN A 1 73 ? 6.019 5.718 21.177 1.00 66.50 73 ASN A C 1
ATOM 605 O O . ASN A 1 73 ? 7.064 5.073 21.199 1.00 66.50 73 ASN A O 1
ATOM 609 N N . ARG A 1 74 ? 5.405 6.030 20.025 1.00 70.50 74 ARG A N 1
ATOM 610 C CA . ARG A 1 74 ? 5.874 5.624 18.681 1.00 70.50 74 ARG A CA 1
ATOM 611 C C . ARG A 1 74 ? 5.947 4.102 18.446 1.00 70.50 74 ARG A C 1
ATOM 613 O O . ARG A 1 74 ? 6.522 3.678 17.452 1.00 70.50 74 ARG A O 1
ATOM 620 N N . SER A 1 75 ? 5.338 3.296 19.314 1.00 61.06 75 SER A N 1
ATOM 621 C CA . SER A 1 75 ? 5.251 1.835 19.205 1.00 61.06 75 SER A CA 1
ATOM 622 C C . SER A 1 75 ? 3.797 1.382 19.035 1.00 61.06 75 SER A C 1
ATOM 624 O O . SER A 1 75 ? 2.876 2.016 19.554 1.00 61.06 75 SER A O 1
ATOM 626 N N . ILE A 1 76 ? 3.586 0.290 18.293 1.00 65.88 76 ILE A N 1
ATOM 627 C CA . ILE A 1 76 ? 2.267 -0.319 18.060 1.00 65.88 76 ILE A CA 1
ATOM 628 C C . ILE A 1 76 ? 2.063 -1.440 19.086 1.00 65.88 76 ILE A C 1
ATOM 630 O O . ILE A 1 76 ? 2.863 -2.372 19.137 1.00 65.88 76 ILE A O 1
ATOM 634 N N . VAL A 1 77 ? 1.000 -1.363 19.892 1.00 72.56 77 VAL A N 1
ATOM 635 C CA . VAL A 1 77 ? 0.655 -2.358 20.923 1.00 72.56 77 VAL A CA 1
ATOM 636 C C . VAL A 1 77 ? -0.726 -2.967 20.661 1.00 72.56 77 VAL A C 1
ATOM 638 O O . VAL A 1 77 ? -1.625 -2.301 20.150 1.00 72.56 77 VAL A O 1
ATOM 641 N N . SER A 1 78 ? -0.904 -4.247 20.999 1.00 67.75 78 SER A N 1
ATOM 642 C CA . SER A 1 78 ? -2.156 -5.001 20.799 1.00 67.75 78 SER A CA 1
ATOM 643 C C . SER A 1 78 ? -3.128 -4.931 21.981 1.00 67.75 78 SER A C 1
ATOM 645 O O . SER A 1 78 ? -4.213 -5.503 21.916 1.00 67.75 78 SER A O 1
ATOM 647 N N . SER A 1 79 ? -2.750 -4.245 23.060 1.00 72.81 79 SER A N 1
ATOM 648 C CA . SER A 1 79 ? -3.576 -4.033 24.247 1.00 72.81 79 SER A CA 1
ATOM 649 C C . SER A 1 79 ? -3.420 -2.599 24.753 1.00 72.81 79 SER A C 1
ATOM 651 O O . SER A 1 79 ? -2.288 -2.105 24.790 1.00 72.81 79 SER A O 1
ATOM 653 N N . PRO A 1 80 ? -4.501 -1.946 25.206 1.00 59.31 80 PRO A N 1
ATOM 654 C CA . PRO A 1 80 ? -4.402 -0.685 25.918 1.00 59.31 80 PRO A CA 1
ATOM 655 C C . PRO A 1 80 ? -3.848 -0.972 27.319 1.00 59.31 80 PRO A C 1
ATOM 657 O O . PRO A 1 80 ? -4.561 -1.427 28.207 1.00 59.31 80 PRO A O 1
ATOM 660 N N . SER A 1 81 ? -2.544 -0.788 27.508 1.00 61.81 81 SER A N 1
ATOM 661 C CA . SER A 1 81 ? -1.930 -0.857 28.837 1.00 61.81 81 SER A CA 1
ATOM 662 C C . SER A 1 81 ? -2.154 0.484 29.541 1.00 61.81 81 SER A C 1
ATOM 664 O O . SER A 1 81 ? -1.617 1.489 29.063 1.00 61.81 81 SER A O 1
ATOM 666 N N . TYR A 1 82 ? -2.952 0.486 30.616 1.00 53.25 82 TYR A N 1
ATOM 667 C CA . TYR A 1 82 ? -3.102 1.618 31.542 1.00 53.25 82 TYR A CA 1
ATOM 668 C C . TYR A 1 82 ? -1.751 2.026 32.146 1.00 53.25 82 TYR A C 1
ATOM 670 O O . TYR A 1 82 ? -0.883 1.138 32.323 1.00 53.25 82 TYR A O 1
#

pLDDT: mean 81.87, std 13.73, range [34.5, 94.44]

Solvent-accessible surface area (backbone atoms only — not comparable to full-atom values): 5104 Å² total; per-residue (Å²): 133,83,76,83,80,71,65,52,83,45,75,68,54,51,55,52,47,52,57,52,44,55,58,50,37,55,55,31,49,77,69,77,38,69,49,82,84,57,72,87,48,71,67,59,49,46,52,48,26,64,75,76,41,54,75,63,51,36,49,53,51,47,58,19,59,72,53,77,70,42,84,53,94,97,39,83,36,79,62,92,76,130

Secondary structure (DSSP, 8-state):
----------HHHHHHHHHHHHHHHHHHHHTT--GGGSPPPHHHHHHHHHHHS-HHHHHHHHHHTTS--EEETTEEESS---